Protein AF-A0A258CVT4-F1 (afdb_monomer_lite)

Secondary structure (DSSP, 8-state):
--TTS--------GGG-B-HHHHHHHHHHHHHTTS-SEEEESSSSSPPEEE-HHHHS-HHHHHHHHHHHHHHHHHHHB---HHHHHHHHHHHHHHHHHHHHHHHHHHSPTT-SS-EEEES--

Structure (mmCIF, N/CA/C/O backbone):
data_AF-A0A258CVT4-F1
#
_entry.id   AF-A0A258CVT4-F1
#
loop_
_atom_site.group_PDB
_atom_site.id
_atom_site.type_symbol
_atom_site.label_atom_id
_atom_site.label_alt_id
_atom_site.label_comp_id
_atom_site.label_asym_id
_atom_site.label_entity_id
_atom_site.label_seq_id
_atom_site.pdbx_PDB_ins_code
_atom_site.Cartn_x
_atom_site.Cartn_y
_atom_site.Cartn_z
_atom_site.occupancy
_atom_site.B_iso_or_equiv
_atom_site.auth_seq_id
_atom_site.auth_comp_id
_atom_site.auth_asym_id
_atom_site.auth_atom_id
_atom_site.pdbx_PDB_model_num
ATOM 1 N N . MET A 1 1 ? 49.702 -4.048 -24.404 1.00 47.38 1 MET A N 1
ATOM 2 C CA . MET A 1 1 ? 48.565 -4.860 -23.923 1.00 47.38 1 MET A CA 1
ATOM 3 C C . MET A 1 1 ? 48.034 -4.189 -22.671 1.00 47.38 1 MET A C 1
ATOM 5 O O . MET A 1 1 ? 48.757 -4.118 -21.688 1.00 47.38 1 MET A O 1
ATOM 9 N N . SER A 1 2 ? 46.867 -3.554 -22.782 1.00 57.25 2 SER A N 1
ATOM 10 C CA . SER A 1 2 ? 46.264 -2.721 -21.737 1.00 57.25 2 SER A CA 1
ATOM 11 C C . SER A 1 2 ? 45.301 -3.565 -20.906 1.00 57.25 2 SER A C 1
ATOM 13 O O . SER A 1 2 ? 44.533 -4.336 -21.466 1.00 57.25 2 SER A O 1
ATOM 15 N N . ILE A 1 3 ? 45.304 -3.376 -19.587 1.00 59.88 3 ILE A N 1
ATOM 16 C CA . ILE A 1 3 ? 44.446 -4.050 -18.588 1.00 59.88 3 ILE A CA 1
ATOM 17 C C . ILE A 1 3 ? 42.965 -3.591 -18.712 1.00 59.88 3 ILE A C 1
ATOM 19 O O . ILE A 1 3 ? 42.146 -3.817 -17.829 1.00 59.88 3 ILE A O 1
ATOM 23 N N . ALA A 1 4 ? 42.617 -2.898 -19.801 1.00 57.38 4 ALA A N 1
ATOM 24 C CA . ALA A 1 4 ? 41.278 -2.388 -20.081 1.00 57.38 4 ALA A CA 1
ATOM 25 C C . ALA A 1 4 ? 40.342 -3.443 -20.701 1.00 57.38 4 ALA A C 1
ATOM 27 O O . ALA A 1 4 ? 39.126 -3.262 -20.682 1.00 57.38 4 ALA A O 1
ATOM 28 N N . ASP A 1 5 ? 40.886 -4.555 -21.197 1.00 55.59 5 ASP A N 1
ATOM 29 C CA . ASP A 1 5 ? 40.107 -5.656 -21.756 1.00 55.59 5 ASP A CA 1
ATOM 30 C C . ASP A 1 5 ? 39.901 -6.736 -20.692 1.00 55.59 5 ASP A C 1
ATOM 32 O O . ASP A 1 5 ? 40.769 -7.577 -20.508 1.00 55.59 5 ASP A O 1
ATOM 36 N N . THR A 1 6 ? 38.778 -6.669 -19.966 1.00 52.16 6 THR A N 1
ATOM 37 C CA . THR A 1 6 ? 37.961 -7.807 -19.468 1.00 52.16 6 THR A CA 1
ATOM 38 C C . THR A 1 6 ? 37.028 -7.376 -18.327 1.00 52.16 6 THR A C 1
ATOM 40 O O . THR A 1 6 ? 36.871 -8.079 -17.331 1.00 52.16 6 THR A O 1
ATOM 43 N N . ALA A 1 7 ? 36.336 -6.242 -18.447 1.00 53.09 7 ALA A N 1
ATOM 44 C CA . ALA A 1 7 ? 34.994 -6.198 -17.875 1.00 53.09 7 ALA A CA 1
ATOM 45 C C . ALA A 1 7 ? 34.092 -6.833 -18.930 1.00 53.09 7 ALA A C 1
ATOM 47 O O . ALA A 1 7 ? 33.645 -6.175 -19.866 1.00 53.09 7 ALA A O 1
ATOM 48 N N . ASN A 1 8 ? 33.932 -8.150 -18.829 1.00 49.41 8 ASN A N 1
ATOM 49 C CA . ASN A 1 8 ? 32.959 -8.909 -19.593 1.00 49.41 8 ASN A CA 1
ATOM 50 C C . ASN A 1 8 ? 31.583 -8.317 -19.251 1.00 49.41 8 ASN A C 1
ATOM 52 O O . ASN A 1 8 ? 30.980 -8.668 -18.235 1.00 49.41 8 ASN A O 1
ATOM 56 N N . SER A 1 9 ? 31.153 -7.321 -20.028 1.00 57.09 9 SER A N 1
ATOM 57 C CA . SER A 1 9 ? 29.823 -6.734 -19.955 1.00 57.09 9 SER A CA 1
ATOM 58 C C . SER A 1 9 ? 28.870 -7.825 -20.401 1.00 57.09 9 SER A C 1
ATOM 60 O O . SER A 1 9 ? 28.528 -7.912 -21.575 1.00 57.09 9 SER A O 1
ATOM 62 N N . ALA A 1 10 ? 28.518 -8.717 -19.472 1.00 60.72 10 ALA A N 1
ATOM 63 C CA . ALA A 1 10 ? 27.448 -9.671 -19.669 1.00 60.72 10 ALA A CA 1
ATOM 64 C C . ALA A 1 10 ? 26.271 -8.874 -20.224 1.00 60.72 10 ALA A C 1
ATOM 66 O O . ALA A 1 10 ? 25.851 -7.896 -19.596 1.00 60.72 10 ALA A O 1
ATOM 67 N N . ASP A 1 11 ? 25.835 -9.248 -21.423 1.00 64.06 11 ASP A N 1
ATOM 68 C CA . ASP A 1 11 ? 24.803 -8.579 -22.202 1.00 64.06 11 ASP A CA 1
ATOM 69 C C . ASP A 1 11 ? 23.489 -8.673 -21.411 1.00 64.06 11 ASP A C 1
ATOM 71 O O . ASP A 1 11 ? 22.703 -9.614 -21.541 1.00 64.06 11 ASP A O 1
ATOM 75 N N . ARG A 1 12 ? 23.323 -7.786 -20.420 1.00 64.50 12 ARG A N 1
ATOM 76 C CA . ARG A 1 12 ? 22.180 -7.814 -19.513 1.00 64.50 12 ARG A CA 1
ATOM 77 C C . ARG A 1 12 ? 20.971 -7.479 -20.363 1.00 64.50 12 ARG A C 1
ATOM 79 O O . ARG A 1 12 ? 20.949 -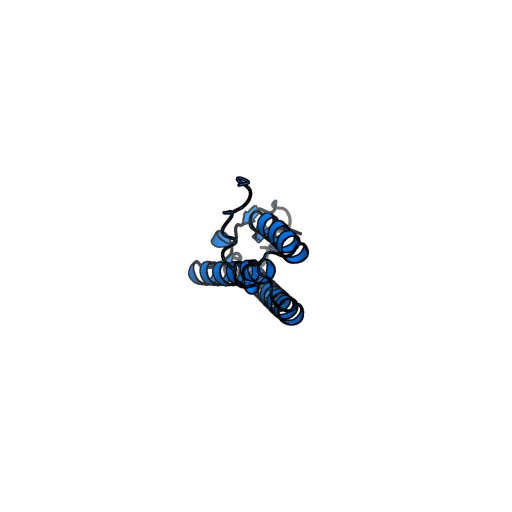6.416 -20.989 1.00 64.50 12 ARG A O 1
ATOM 86 N N . PRO A 1 13 ? 19.949 -8.343 -20.377 1.00 72.62 13 PRO A N 1
ATOM 87 C CA . PRO A 1 13 ? 18.818 -8.109 -21.243 1.00 72.62 13 PRO A CA 1
ATOM 88 C C . PRO A 1 13 ? 18.146 -6.800 -20.813 1.00 72.62 13 PRO A C 1
ATOM 90 O O . PRO A 1 13 ? 17.988 -6.525 -19.624 1.00 72.62 13 PRO A O 1
ATOM 93 N N . ALA A 1 14 ? 17.781 -5.962 -21.784 1.00 73.50 14 ALA A N 1
ATOM 94 C CA . ALA A 1 14 ? 17.427 -4.560 -21.546 1.00 73.50 14 ALA A CA 1
ATOM 95 C C . ALA A 1 14 ? 16.275 -4.338 -20.541 1.00 73.50 14 ALA A C 1
ATOM 97 O O . ALA A 1 14 ? 16.166 -3.252 -19.976 1.00 73.50 14 ALA A O 1
ATOM 98 N N . TRP A 1 15 ? 15.441 -5.354 -20.291 1.00 68.19 15 TRP A N 1
ATOM 99 C CA . TRP A 1 15 ? 14.350 -5.329 -19.309 1.00 68.19 15 TRP A CA 1
ATOM 100 C C . TRP A 1 15 ? 14.827 -5.390 -17.845 1.00 68.19 15 TRP A C 1
ATOM 102 O O . TRP A 1 15 ? 14.112 -4.939 -16.957 1.00 68.19 15 TRP A O 1
ATOM 112 N N . LEU A 1 16 ? 16.045 -5.886 -17.595 1.00 77.12 16 LEU A N 1
ATOM 113 C CA . LEU A 1 16 ? 16.711 -5.888 -16.283 1.00 77.12 16 LEU A CA 1
ATOM 114 C C . LEU A 1 16 ? 17.410 -4.554 -15.966 1.00 77.12 16 LEU A C 1
ATOM 116 O O . LEU A 1 16 ? 17.946 -4.379 -14.871 1.00 77.12 16 LEU A O 1
ATOM 120 N N . ALA A 1 17 ? 17.430 -3.611 -16.912 1.00 82.88 17 ALA A N 1
ATOM 121 C CA . ALA A 1 17 ? 17.969 -2.281 -16.673 1.00 82.88 17 ALA A CA 1
ATOM 122 C C . ALA A 1 17 ? 17.041 -1.466 -15.757 1.00 82.88 17 ALA A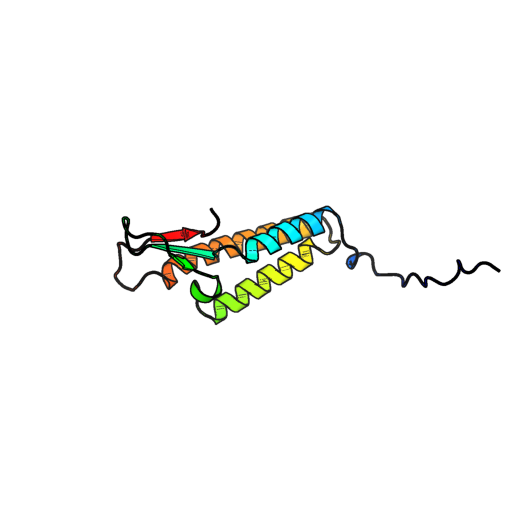 C 1
ATOM 124 O O . ALA A 1 17 ? 15.818 -1.565 -15.844 1.00 82.88 17 ALA A O 1
ATOM 125 N N . LEU A 1 18 ? 17.641 -0.620 -14.919 1.00 87.25 18 LEU A N 1
ATOM 126 C CA . LEU A 1 18 ? 16.936 0.332 -14.063 1.00 87.25 18 LEU A CA 1
ATOM 127 C C . LEU A 1 18 ? 16.850 1.688 -14.767 1.00 87.25 18 LEU A C 1
ATOM 129 O O . LEU A 1 18 ? 17.848 2.169 -15.309 1.00 87.25 18 LEU A O 1
ATOM 133 N N . ASP A 1 19 ? 15.685 2.328 -14.741 1.00 88.75 19 ASP A N 1
ATOM 134 C CA . ASP A 1 19 ? 15.519 3.704 -15.215 1.00 88.75 19 ASP A CA 1
ATOM 135 C C . ASP A 1 19 ? 15.315 4.693 -14.061 1.00 88.75 19 ASP A C 1
ATOM 137 O O . ASP A 1 19 ? 14.799 4.347 -13.001 1.00 88.75 19 ASP A O 1
ATOM 141 N N . LYS A 1 20 ? 15.731 5.951 -14.272 1.00 87.81 20 LYS A N 1
ATOM 142 C CA . LYS A 1 2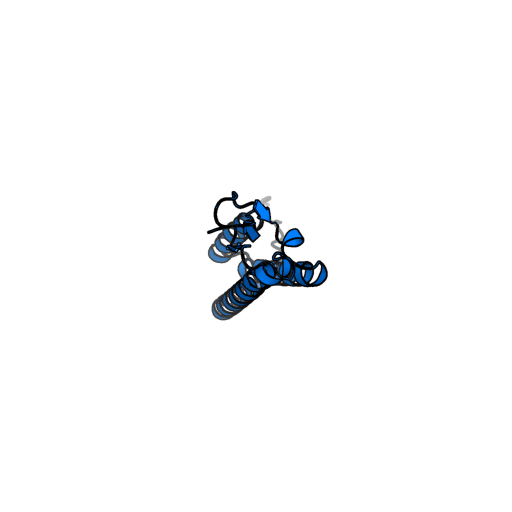0 ? 15.699 7.004 -13.239 1.00 87.81 20 LYS A CA 1
ATOM 143 C C . LYS A 1 20 ? 14.299 7.214 -12.654 1.00 87.81 20 LYS A C 1
ATOM 145 O O . LYS A 1 20 ? 14.171 7.422 -11.451 1.00 87.81 20 LYS A O 1
ATOM 150 N N . LEU A 1 21 ? 13.266 7.156 -13.498 1.00 88.88 21 LEU 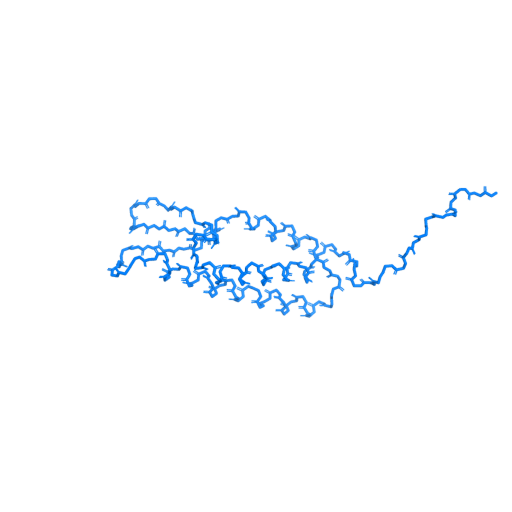A N 1
ATOM 151 C CA . LEU A 1 21 ? 11.876 7.320 -13.075 1.00 88.88 21 LEU A CA 1
ATOM 152 C C . LEU A 1 21 ? 11.424 6.132 -12.219 1.00 88.88 21 LEU A C 1
ATOM 154 O O . LEU A 1 21 ? 10.861 6.331 -11.148 1.00 88.88 21 LEU A O 1
ATOM 158 N N . GLY A 1 22 ? 11.711 4.909 -12.661 1.00 89.56 22 GLY A N 1
ATOM 159 C CA . GLY A 1 22 ? 11.415 3.684 -11.927 1.00 89.56 22 GLY A CA 1
ATOM 160 C C . GLY A 1 22 ? 12.075 3.635 -10.554 1.00 89.56 22 GLY A C 1
ATOM 161 O O . GLY A 1 22 ? 11.412 3.320 -9.571 1.00 89.56 22 GLY A O 1
ATOM 162 N N . VAL A 1 23 ? 13.349 4.027 -10.467 1.00 91.88 23 VAL A N 1
ATOM 163 C CA . VAL A 1 23 ? 14.074 4.131 -9.190 1.00 91.88 23 VAL A CA 1
ATOM 164 C C . VAL A 1 23 ? 13.433 5.173 -8.273 1.00 91.88 23 VAL A C 1
ATOM 166 O O . VAL A 1 23 ? 13.241 4.897 -7.094 1.00 91.88 23 VAL A O 1
ATOM 169 N N . LEU A 1 24 ? 13.058 6.346 -8.794 1.00 93.00 24 LEU A N 1
ATOM 170 C CA . LEU A 1 24 ? 12.379 7.372 -7.998 1.00 93.00 24 LEU A CA 1
ATOM 171 C C . LEU A 1 24 ? 11.044 6.862 -7.434 1.00 93.00 24 LEU A C 1
ATOM 173 O O . LEU A 1 24 ? 10.791 7.001 -6.240 1.00 93.00 24 LEU A O 1
ATOM 177 N N . ILE A 1 25 ? 10.213 6.239 -8.275 1.00 90.62 25 ILE A N 1
ATOM 178 C CA . ILE A 1 25 ? 8.925 5.665 -7.858 1.00 90.62 25 ILE A CA 1
ATOM 179 C C . ILE A 1 25 ? 9.143 4.570 -6.809 1.00 90.62 25 ILE A C 1
ATOM 181 O O . ILE A 1 25 ? 8.442 4.542 -5.800 1.00 90.62 25 ILE A O 1
ATOM 185 N N . ALA A 1 26 ? 10.135 3.703 -7.015 1.00 89.88 26 ALA A N 1
ATOM 186 C CA . ALA A 1 26 ? 10.498 2.653 -6.074 1.00 89.88 26 ALA A CA 1
ATOM 187 C C . ALA A 1 26 ? 10.930 3.230 -4.715 1.00 89.88 26 ALA A C 1
ATOM 189 O O . ALA A 1 26 ? 10.468 2.771 -3.679 1.00 89.88 26 ALA A O 1
ATOM 190 N N . LEU A 1 27 ? 11.748 4.283 -4.678 1.00 93.12 27 LEU A N 1
ATOM 191 C CA . LEU A 1 27 ? 12.137 4.913 -3.411 1.00 93.12 27 LEU A CA 1
ATOM 192 C C . LEU A 1 27 ? 10.936 5.514 -2.666 1.00 93.12 27 LEU A C 1
ATOM 194 O O . LEU A 1 27 ? 10.821 5.334 -1.455 1.00 93.12 27 LEU A O 1
ATOM 198 N N . ILE A 1 28 ? 10.016 6.170 -3.380 1.00 92.50 28 ILE A N 1
ATOM 199 C CA . I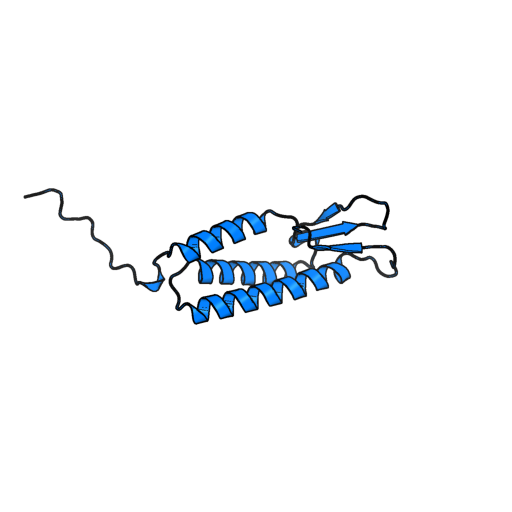LE A 1 28 ? 8.783 6.717 -2.789 1.00 92.50 28 ILE A CA 1
ATOM 200 C C . ILE A 1 28 ? 7.905 5.588 -2.236 1.00 92.50 28 ILE A C 1
ATOM 202 O O . ILE A 1 28 ? 7.432 5.671 -1.104 1.00 92.50 28 ILE A O 1
ATOM 206 N N . ALA A 1 29 ? 7.718 4.513 -3.003 1.00 90.88 29 ALA A N 1
ATOM 207 C CA . ALA A 1 29 ? 6.938 3.359 -2.570 1.00 90.88 29 ALA A CA 1
ATOM 208 C C . ALA A 1 29 ? 7.568 2.658 -1.353 1.00 90.88 29 ALA A C 1
ATOM 210 O O . ALA A 1 29 ? 6.851 2.260 -0.438 1.00 90.88 29 ALA A O 1
ATOM 211 N N . ALA A 1 30 ? 8.899 2.554 -1.306 1.00 91.56 30 ALA A N 1
ATOM 212 C CA . ALA A 1 30 ? 9.623 1.978 -0.175 1.00 91.56 30 ALA A CA 1
ATOM 213 C C . ALA A 1 30 ? 9.469 2.828 1.092 1.00 91.56 30 ALA A C 1
ATOM 215 O O . ALA A 1 30 ? 9.245 2.276 2.164 1.00 91.56 30 ALA A O 1
ATOM 216 N N . ALA A 1 31 ? 9.530 4.159 0.972 1.00 92.94 31 ALA A N 1
ATOM 217 C CA . ALA A 1 31 ? 9.239 5.054 2.089 1.00 92.94 31 ALA A CA 1
ATOM 218 C C . ALA A 1 31 ? 7.791 4.874 2.576 1.00 92.94 31 ALA A C 1
ATOM 220 O O . ALA A 1 31 ? 7.564 4.700 3.771 1.00 92.94 31 ALA A O 1
ATOM 221 N N . GLY A 1 32 ? 6.828 4.820 1.648 1.00 91.56 32 GLY A N 1
ATOM 222 C CA . GLY A 1 32 ? 5.414 4.568 1.937 1.00 91.56 32 GLY A CA 1
ATOM 223 C C . GLY A 1 32 ? 5.151 3.250 2.670 1.00 91.56 32 GLY A C 1
ATOM 224 O O . GLY A 1 32 ? 4.280 3.198 3.531 1.00 91.56 32 GLY A O 1
ATOM 225 N N . ALA A 1 33 ? 5.931 2.202 2.395 1.00 90.25 33 ALA A N 1
ATOM 226 C CA . ALA A 1 33 ? 5.779 0.892 3.033 1.00 90.25 33 ALA A CA 1
ATOM 227 C C . ALA A 1 33 ? 6.071 0.891 4.547 1.00 90.25 33 ALA A C 1
ATOM 229 O O . ALA A 1 33 ? 5.685 -0.051 5.236 1.00 90.25 33 ALA A O 1
ATOM 230 N N . VAL A 1 34 ? 6.745 1.925 5.064 1.00 91.44 34 VAL A N 1
ATOM 231 C CA . VAL A 1 34 ? 7.047 2.083 6.499 1.00 91.44 34 VAL A CA 1
ATOM 232 C C . VAL A 1 34 ? 5.989 2.937 7.212 1.00 91.44 34 VAL A C 1
ATOM 234 O O . VAL A 1 34 ? 5.939 2.967 8.441 1.00 91.44 34 VAL A O 1
ATOM 237 N N . LEU A 1 35 ? 5.126 3.633 6.466 1.00 93.94 35 LEU A N 1
ATOM 238 C CA . LEU A 1 35 ? 4.059 4.445 7.043 1.00 93.94 35 LEU A CA 1
ATOM 239 C C . LEU A 1 35 ? 2.895 3.564 7.535 1.00 93.94 35 LEU A C 1
ATOM 241 O O . LEU A 1 35 ? 2.684 2.458 7.028 1.00 93.94 35 LEU A O 1
ATOM 245 N N . PRO A 1 36 ? 2.111 4.041 8.521 1.00 95.94 36 PRO A N 1
ATOM 246 C CA . PRO A 1 36 ? 0.924 3.328 8.971 1.00 95.94 36 PRO A CA 1
ATOM 247 C C . PRO A 1 36 ? -0.074 3.165 7.822 1.00 95.94 36 PRO A C 1
ATOM 249 O O . PRO A 1 36 ? -0.370 4.113 7.093 1.00 95.94 36 PRO A O 1
ATOM 252 N N . PHE A 1 37 ? -0.623 1.959 7.690 1.00 95.81 37 PHE A N 1
ATOM 253 C CA . PHE A 1 37 ? -1.593 1.646 6.645 1.00 95.81 37 PHE A CA 1
ATOM 254 C C . PHE A 1 37 ? -2.944 2.302 6.944 1.00 95.81 37 PHE A C 1
ATOM 256 O O . PHE A 1 37 ? -3.536 2.956 6.085 1.00 95.81 37 PHE A O 1
ATOM 263 N N . ALA A 1 38 ? -3.391 2.188 8.195 1.00 96.81 38 ALA A N 1
ATOM 264 C CA . ALA A 1 38 ? -4.625 2.785 8.679 1.00 96.81 38 ALA A CA 1
ATOM 265 C C . ALA A 1 38 ? -4.414 3.441 10.048 1.00 96.81 38 ALA A C 1
ATOM 267 O O . ALA A 1 38 ? -3.539 3.046 10.820 1.00 96.81 38 ALA A O 1
ATOM 268 N N . LEU A 1 39 ? -5.240 4.434 10.357 1.00 96.19 39 LEU A N 1
ATOM 269 C CA . LEU A 1 39 ? -5.388 4.993 11.694 1.00 96.19 39 LEU A CA 1
ATOM 270 C C . LEU A 1 39 ? -6.749 4.585 12.236 1.00 96.19 39 LEU A C 1
ATOM 272 O O . LEU A 1 39 ? -7.779 4.907 11.643 1.00 96.19 39 LEU A O 1
ATOM 276 N N . PHE A 1 40 ? -6.746 3.886 13.366 1.00 95.88 40 PHE A N 1
ATOM 277 C CA . PHE A 1 40 ? -7.958 3.522 14.085 1.00 95.88 40 PHE A CA 1
ATOM 278 C C . PHE A 1 40 ? -8.218 4.527 15.200 1.00 95.88 40 PHE A C 1
ATOM 280 O O . PHE A 1 40 ? -7.312 4.900 15.938 1.00 95.88 40 PHE A O 1
ATOM 287 N N . ARG A 1 41 ? -9.463 4.960 15.359 1.00 94.94 41 ARG A N 1
ATOM 288 C CA . ARG A 1 41 ? -9.875 5.828 16.455 1.00 94.94 41 ARG A CA 1
ATOM 289 C C . ARG A 1 41 ? -11.177 5.305 17.043 1.00 94.94 41 ARG A C 1
ATOM 291 O O . ARG A 1 41 ? -12.181 5.252 16.339 1.00 94.94 41 ARG A O 1
ATOM 298 N N . ALA A 1 42 ? -11.181 4.974 18.333 1.00 92.38 42 ALA A N 1
ATOM 299 C CA . ALA A 1 42 ? -12.357 4.399 18.996 1.00 92.38 42 ALA A CA 1
ATOM 300 C C . ALA A 1 42 ? -13.584 5.333 18.975 1.00 92.38 42 ALA A C 1
ATOM 302 O O . ALA A 1 42 ? -14.724 4.891 18.935 1.00 92.38 42 ALA A O 1
ATOM 303 N N . ASN A 1 43 ? -13.368 6.648 18.999 1.00 91.25 43 ASN A N 1
ATOM 304 C CA . ASN A 1 43 ? -14.425 7.648 18.871 1.00 91.25 43 ASN A CA 1
ATOM 305 C C . ASN A 1 43 ? -13.830 8.981 18.385 1.00 91.25 43 ASN A C 1
ATOM 307 O O . ASN A 1 43 ? -12.675 9.048 17.984 1.00 91.25 43 ASN A O 1
ATOM 311 N N . ARG A 1 44 ? -14.588 10.082 18.415 1.00 88.81 44 ARG A N 1
ATOM 312 C CA . ARG A 1 44 ? -14.097 11.393 17.942 1.00 88.81 44 ARG A CA 1
ATOM 313 C C . ARG A 1 44 ? -13.118 12.105 18.889 1.00 88.81 44 ARG A C 1
ATOM 315 O O . ARG A 1 44 ? -12.576 13.132 18.494 1.00 88.81 44 ARG A O 1
ATOM 322 N N . ILE A 1 45 ? -12.892 11.583 20.092 1.00 91.38 45 ILE A N 1
ATOM 323 C CA . ILE A 1 45 ? -12.121 12.236 21.164 1.00 91.38 45 ILE A CA 1
ATOM 324 C C . ILE A 1 45 ? -10.775 11.537 21.373 1.00 91.38 45 ILE A C 1
ATOM 326 O O . ILE A 1 45 ? -9.759 12.194 21.580 1.00 91.38 45 ILE A O 1
ATOM 330 N N . VAL A 1 46 ? -10.773 10.205 21.304 1.00 93.00 46 VAL A N 1
ATOM 331 C CA . VAL A 1 46 ? -9.586 9.369 21.495 1.00 93.00 46 VAL A CA 1
ATOM 332 C C . VAL A 1 46 ? -8.564 9.661 20.394 1.00 93.00 46 VAL A C 1
ATOM 334 O O . VAL A 1 46 ? -8.923 9.997 19.266 1.00 93.00 46 VAL A O 1
ATOM 337 N N . LEU A 1 47 ? -7.275 9.578 20.722 1.00 92.50 47 LEU A N 1
ATOM 338 C CA . LEU A 1 47 ? -6.207 9.749 19.740 1.00 92.50 47 LEU A CA 1
ATOM 339 C C . LEU A 1 47 ? -6.234 8.595 18.722 1.00 92.50 47 LEU A C 1
ATOM 341 O O . LEU A 1 47 ? -6.651 7.488 19.039 1.00 92.50 47 LEU A O 1
ATOM 345 N N . GLY A 1 48 ? -5.822 8.860 17.481 1.00 92.50 48 GLY A N 1
ATOM 346 C CA . GLY A 1 48 ? -5.709 7.798 16.481 1.00 92.50 48 GLY A CA 1
ATOM 347 C C . GLY A 1 48 ? -4.532 6.872 16.791 1.00 92.50 48 GLY A C 1
ATOM 348 O O . GLY A 1 48 ? -3.425 7.352 17.027 1.00 92.50 48 GLY A O 1
ATOM 349 N N . GLU A 1 49 ? -4.766 5.567 16.753 1.00 95.19 49 GLU A N 1
ATOM 350 C CA . GLU A 1 49 ? -3.754 4.527 16.890 1.00 95.19 49 GLU A CA 1
ATOM 351 C C . GLU A 1 49 ? -3.281 4.066 15.503 1.00 95.19 49 GLU A C 1
ATOM 353 O O . GLU A 1 49 ? -4.108 3.649 14.680 1.00 95.19 49 GLU A O 1
ATOM 358 N N . PRO A 1 50 ? -1.971 4.132 15.206 1.00 96.00 50 PRO A N 1
ATOM 359 C CA . PRO A 1 50 ? -1.432 3.652 13.940 1.00 96.00 50 PRO A CA 1
ATOM 360 C C . PRO A 1 50 ? -1.522 2.128 13.866 1.00 96.00 50 PRO A C 1
ATOM 362 O O . PRO A 1 50 ? -1.102 1.420 14.780 1.00 96.00 50 PRO A O 1
ATOM 365 N N . ARG A 1 51 ? -2.049 1.619 12.752 1.00 96.56 51 ARG A N 1
ATOM 366 C CA . ARG A 1 51 ? -2.137 0.187 12.455 1.00 96.56 51 ARG A CA 1
ATOM 367 C C . ARG A 1 51 ? -1.291 -0.123 11.229 1.00 96.56 51 ARG A C 1
ATOM 369 O O . ARG A 1 51 ? -1.402 0.541 10.192 1.00 96.56 51 ARG A O 1
ATOM 376 N N . SER A 1 52 ? -0.432 -1.131 11.355 1.00 95.75 52 SER A N 1
ATOM 377 C CA . SER A 1 52 ? 0.311 -1.665 10.216 1.00 95.75 52 SER A CA 1
ATOM 378 C C . SER A 1 52 ? -0.640 -2.396 9.260 1.00 95.75 52 SER A C 1
ATOM 380 O O . SER A 1 52 ? -1.765 -2.731 9.629 1.00 95.75 52 SER A O 1
ATOM 382 N N . LEU A 1 53 ? -0.195 -2.676 8.032 1.00 95.44 53 LEU A N 1
ATOM 383 C CA . LEU A 1 53 ? -0.991 -3.435 7.058 1.00 95.44 53 LEU A CA 1
ATOM 384 C C . LEU A 1 53 ? -1.404 -4.808 7.611 1.00 95.44 53 LEU A C 1
ATOM 386 O O . LEU A 1 53 ? -2.544 -5.225 7.427 1.00 95.44 53 LEU A O 1
ATOM 390 N N . LEU A 1 54 ? -0.497 -5.478 8.328 1.00 95.56 54 LEU A N 1
ATOM 391 C CA . LEU A 1 54 ? -0.743 -6.797 8.913 1.00 95.56 54 LEU A CA 1
ATOM 392 C C . LEU A 1 54 ? -1.779 -6.753 10.045 1.00 95.56 54 LEU A C 1
ATOM 394 O O . LEU A 1 54 ? -2.513 -7.720 10.219 1.00 95.56 54 LEU A O 1
ATOM 398 N N . ASP A 1 55 ? -1.869 -5.635 10.769 1.00 95.81 55 ASP A N 1
ATOM 399 C CA . ASP A 1 55 ? -2.823 -5.448 11.872 1.00 95.81 55 ASP A CA 1
ATOM 400 C C . ASP A 1 55 ? -4.178 -4.894 11.415 1.00 95.81 55 ASP A C 1
ATOM 402 O O . ASP A 1 55 ? -5.139 -4.886 12.188 1.00 95.81 55 ASP A O 1
ATOM 406 N N . ALA A 1 56 ? -4.241 -4.366 10.191 1.00 96.19 56 ALA A N 1
ATOM 407 C CA . ALA A 1 56 ? -5.398 -3.672 9.634 1.00 96.19 56 ALA A CA 1
ATOM 408 C C . ALA A 1 56 ? -6.269 -4.553 8.729 1.00 96.19 56 ALA A C 1
ATOM 410 O O . ALA A 1 56 ? -7.339 -4.123 8.300 1.00 96.19 56 ALA A O 1
ATOM 411 N N . LEU A 1 57 ? -5.825 -5.772 8.428 1.00 96.75 57 LEU A N 1
ATOM 412 C CA . LEU A 1 57 ? -6.475 -6.690 7.500 1.00 96.75 57 LEU A CA 1
ATOM 413 C C . LEU A 1 57 ? -6.346 -8.140 7.999 1.00 96.75 57 LEU A C 1
ATOM 415 O O . LEU A 1 57 ? -5.404 -8.459 8.731 1.00 96.75 57 LEU A O 1
ATOM 419 N N . PRO A 1 58 ? -7.239 -9.054 7.574 1.00 95.94 58 PRO A N 1
ATOM 420 C CA . PRO A 1 58 ? -7.066 -10.475 7.850 1.00 95.94 58 PRO A CA 1
ATOM 421 C C . PRO A 1 58 ? -5.783 -11.010 7.191 1.00 95.94 58 PRO A C 1
ATOM 423 O O . PRO A 1 58 ? -5.396 -10.566 6.110 1.00 95.94 58 PRO A O 1
ATOM 426 N N . GLY A 1 59 ? -5.147 -12.017 7.799 1.00 95.44 59 GLY A N 1
ATOM 427 C CA . GLY A 1 59 ? -3.801 -12.460 7.405 1.00 95.44 59 GLY A CA 1
ATOM 428 C C . GLY A 1 59 ? -3.639 -12.860 5.930 1.00 95.44 59 GLY A C 1
ATOM 429 O O . GLY A 1 59 ? -2.655 -12.480 5.295 1.00 95.44 59 GLY A O 1
ATOM 430 N N . PHE A 1 60 ? -4.607 -13.583 5.353 1.00 95.38 60 PHE A N 1
ATOM 431 C CA . PHE A 1 60 ? -4.549 -13.977 3.939 1.00 95.38 60 PHE A CA 1
ATOM 432 C C . PHE A 1 60 ? -4.661 -12.768 2.980 1.00 95.38 60 PHE A C 1
ATOM 434 O O . PHE A 1 60 ? -3.749 -12.578 2.172 1.00 95.38 60 PHE A O 1
ATOM 441 N N . PRO A 1 61 ? -5.693 -11.903 3.086 1.00 96.38 61 PRO A N 1
ATOM 442 C CA . PRO A 1 61 ? -5.760 -10.631 2.361 1.00 96.38 61 PRO A CA 1
ATOM 443 C C . PRO A 1 61 ? -4.505 -9.764 2.478 1.00 96.38 61 PRO A C 1
ATOM 445 O O . PRO A 1 61 ? -4.034 -9.240 1.469 1.00 96.38 61 PRO A O 1
ATOM 448 N N . SER A 1 62 ? -3.936 -9.645 3.679 1.00 96.06 62 SER A N 1
ATOM 449 C CA . SER A 1 62 ? -2.698 -8.897 3.912 1.00 96.06 62 SER A CA 1
ATOM 450 C C . SER A 1 62 ? -1.549 -9.425 3.054 1.00 96.06 62 SER A C 1
ATOM 452 O O . SER A 1 62 ? -0.880 -8.653 2.367 1.00 96.06 62 SER A O 1
ATOM 454 N N . GLY A 1 63 ? -1.350 -10.747 3.032 1.00 96.50 63 GLY A N 1
ATOM 455 C CA . GLY A 1 63 ? -0.325 -11.388 2.206 1.00 96.50 63 GLY A CA 1
ATOM 456 C C . GLY A 1 63 ? -0.537 -11.161 0.707 1.00 96.50 63 GLY A C 1
ATOM 457 O O . GLY A 1 63 ? 0.416 -10.860 -0.014 1.00 96.50 63 GLY A O 1
ATOM 458 N N . VAL A 1 64 ? -1.789 -11.235 0.241 1.00 97.25 64 VAL A N 1
ATOM 459 C CA . VAL A 1 64 ? -2.146 -10.956 -1.161 1.00 97.25 64 VAL A CA 1
ATOM 460 C C . VAL A 1 64 ? -1.810 -9.512 -1.536 1.00 97.25 64 VAL A C 1
ATOM 462 O O . VAL A 1 64 ? -1.172 -9.281 -2.564 1.00 97.25 64 VAL A O 1
ATOM 465 N N . LEU A 1 65 ? -2.183 -8.541 -0.697 1.00 96.75 65 LEU A N 1
ATOM 466 C CA . LEU A 1 65 ? -1.901 -7.128 -0.946 1.00 96.75 65 LEU A CA 1
ATOM 467 C C . LEU A 1 65 ? -0.395 -6.850 -0.995 1.00 96.75 65 LEU A C 1
ATOM 469 O O . LEU A 1 65 ? 0.068 -6.169 -1.909 1.00 96.75 65 LEU A O 1
ATOM 473 N N . ILE A 1 66 ? 0.375 -7.417 -0.061 1.00 96.56 66 ILE A N 1
ATOM 474 C CA . ILE A 1 66 ? 1.840 -7.311 -0.061 1.00 96.56 66 ILE A CA 1
ATOM 475 C C . ILE A 1 66 ? 2.411 -7.857 -1.373 1.00 96.56 66 ILE A C 1
ATOM 477 O O . ILE A 1 66 ? 3.221 -7.186 -2.012 1.00 96.56 66 ILE A O 1
ATOM 481 N N . GLY A 1 67 ? 1.959 -9.033 -1.818 1.00 97.00 67 GLY A N 1
ATOM 482 C CA . GLY A 1 67 ? 2.386 -9.618 -3.089 1.00 97.00 67 GLY A CA 1
ATOM 483 C C . GLY A 1 67 ? 2.112 -8.700 -4.284 1.00 97.00 67 GLY A C 1
ATOM 484 O O . GLY A 1 67 ? 2.996 -8.482 -5.111 1.00 97.00 67 GLY A O 1
ATOM 485 N N . ILE A 1 68 ? 0.922 -8.099 -4.348 1.00 96.56 68 ILE A N 1
ATOM 486 C CA . ILE A 1 68 ? 0.537 -7.164 -5.416 1.00 96.56 68 ILE A CA 1
ATOM 487 C C . ILE A 1 68 ? 1.417 -5.909 -5.402 1.00 96.56 68 ILE A C 1
ATOM 489 O O . ILE A 1 68 ? 1.915 -5.499 -6.452 1.00 96.56 68 ILE A O 1
ATOM 493 N N . VAL A 1 69 ? 1.648 -5.315 -4.228 1.00 95.06 69 VAL A N 1
ATOM 494 C CA . VAL A 1 69 ? 2.506 -4.128 -4.086 1.00 95.06 69 VAL A CA 1
ATOM 495 C C . VAL A 1 69 ? 3.946 -4.451 -4.482 1.00 95.06 69 VAL A C 1
ATOM 497 O O . VAL A 1 69 ? 4.557 -3.667 -5.205 1.00 95.06 69 VAL A O 1
ATOM 500 N N . LEU A 1 70 ? 4.475 -5.616 -4.095 1.00 95.56 70 LEU A N 1
ATOM 501 C CA . LEU A 1 70 ? 5.813 -6.065 -4.494 1.00 95.56 70 LEU A CA 1
ATOM 502 C C . LEU A 1 70 ? 5.930 -6.250 -6.012 1.00 95.56 70 LEU A C 1
ATOM 504 O O . LEU A 1 70 ? 6.900 -5.789 -6.612 1.00 95.56 70 LEU A O 1
ATOM 508 N N . VAL A 1 71 ? 4.938 -6.865 -6.660 1.00 94.94 71 VAL A N 1
ATOM 509 C CA . VAL A 1 71 ? 4.914 -6.993 -8.127 1.00 94.94 71 VAL A CA 1
ATOM 510 C C . VAL A 1 71 ? 4.855 -5.616 -8.792 1.00 94.94 71 VAL A C 1
ATOM 512 O O . VAL A 1 71 ? 5.600 -5.360 -9.739 1.00 94.94 71 VAL A O 1
ATOM 515 N N . GLY A 1 72 ? 4.029 -4.704 -8.274 1.00 93.38 72 GLY A N 1
ATOM 516 C CA . GLY A 1 72 ? 3.960 -3.315 -8.730 1.00 93.38 72 GLY A CA 1
ATOM 517 C C . GLY A 1 72 ? 5.292 -2.577 -8.594 1.00 93.38 72 GLY A C 1
ATOM 518 O O . GLY A 1 72 ? 5.716 -1.881 -9.515 1.00 93.38 72 GLY A O 1
ATOM 519 N N . PHE A 1 73 ? 5.986 -2.783 -7.477 1.00 92.69 73 PHE A N 1
ATOM 520 C CA . PHE A 1 73 ? 7.304 -2.220 -7.205 1.00 92.69 73 PHE A CA 1
ATOM 521 C C . PHE A 1 73 ? 8.345 -2.697 -8.220 1.00 92.69 73 PHE A C 1
ATOM 523 O O . PHE A 1 73 ? 9.068 -1.888 -8.801 1.00 92.69 73 PHE A O 1
ATOM 530 N N . LEU A 1 74 ? 8.385 -4.004 -8.490 1.00 92.88 74 LEU A N 1
ATOM 531 C CA . LEU A 1 74 ? 9.270 -4.583 -9.501 1.00 92.88 74 LEU A CA 1
ATOM 532 C C . LEU A 1 74 ? 8.938 -4.058 -10.904 1.00 92.88 74 LEU A C 1
ATOM 534 O O . LEU A 1 74 ? 9.843 -3.696 -11.654 1.00 92.88 74 LEU A O 1
ATOM 538 N N . ALA A 1 75 ? 7.653 -3.948 -11.247 1.00 91.19 75 ALA A N 1
ATOM 539 C CA . ALA A 1 75 ? 7.211 -3.388 -12.523 1.00 91.19 75 ALA A CA 1
ATOM 540 C C . ALA A 1 75 ? 7.573 -1.899 -12.679 1.00 91.19 75 ALA A C 1
ATOM 542 O O . ALA A 1 75 ? 7.880 -1.446 -13.784 1.00 91.19 75 ALA A O 1
ATOM 543 N N . ALA A 1 76 ? 7.566 -1.131 -11.588 1.00 89.12 76 ALA A N 1
ATOM 544 C CA . ALA A 1 76 ? 8.016 0.255 -11.593 1.00 89.12 76 ALA A CA 1
ATOM 545 C C . ALA A 1 76 ? 9.537 0.352 -11.781 1.00 89.12 76 ALA A C 1
ATOM 547 O O . ALA A 1 76 ? 9.993 1.164 -12.588 1.00 89.12 76 ALA A O 1
ATOM 548 N N . LEU A 1 77 ? 10.301 -0.485 -11.074 1.00 90.62 77 LEU A N 1
ATOM 549 C CA . LEU A 1 77 ? 11.763 -0.448 -11.017 1.00 90.62 77 LEU A CA 1
ATOM 550 C C . LEU A 1 77 ? 12.434 -0.917 -12.321 1.00 90.62 77 LEU A C 1
ATOM 552 O O . LEU A 1 77 ? 13.433 -0.334 -12.745 1.00 90.62 77 LEU A O 1
ATOM 556 N N . LEU A 1 78 ? 11.882 -1.952 -12.955 1.00 90.50 78 LEU A N 1
ATOM 557 C CA . LEU A 1 78 ? 12.401 -2.536 -14.192 1.00 90.50 78 LEU A CA 1
ATOM 558 C C . LEU A 1 78 ? 11.998 -1.727 -15.434 1.00 90.50 78 LEU A C 1
ATOM 560 O O . LEU A 1 78 ? 10.977 -1.029 -15.467 1.00 90.50 78 LEU A O 1
ATOM 564 N N . ARG A 1 79 ? 12.786 -1.847 -16.505 1.00 87.62 79 ARG A N 1
ATOM 565 C CA . ARG A 1 79 ? 12.578 -1.107 -17.757 1.00 87.62 79 ARG A CA 1
ATOM 566 C C . ARG A 1 79 ? 11.462 -1.724 -18.610 1.00 87.62 79 ARG A C 1
ATOM 568 O O . ARG A 1 79 ? 11.713 -2.449 -19.569 1.00 87.62 79 ARG A O 1
ATOM 575 N N . PHE A 1 80 ? 10.220 -1.379 -18.279 1.00 86.31 80 PHE A N 1
ATOM 576 C CA . PHE A 1 80 ? 9.012 -1.694 -19.054 1.00 86.31 80 PHE A CA 1
ATOM 577 C C . PHE A 1 80 ? 8.525 -0.512 -19.913 1.00 86.31 80 PHE A C 1
ATOM 579 O O . PHE A 1 80 ? 8.846 0.643 -19.611 1.00 86.31 80 PHE A O 1
ATOM 586 N N . PRO A 1 81 ? 7.720 -0.756 -20.970 1.00 88.56 81 PRO A N 1
ATOM 587 C CA . PRO A 1 81 ? 7.087 0.318 -21.731 1.00 88.56 81 PRO A CA 1
ATOM 588 C C . PRO A 1 81 ? 6.189 1.179 -20.832 1.00 88.56 81 PRO A C 1
ATOM 590 O O . PRO A 1 81 ? 5.464 0.667 -19.979 1.00 88.56 81 PRO A O 1
ATOM 593 N N . ILE A 1 82 ? 6.191 2.495 -21.065 1.00 89.00 82 ILE A N 1
ATOM 594 C CA . ILE A 1 82 ? 5.528 3.480 -20.191 1.00 89.00 82 ILE A CA 1
ATOM 595 C C . ILE A 1 82 ? 4.040 3.188 -19.956 1.00 89.00 82 ILE A C 1
ATOM 597 O O . ILE A 1 82 ? 3.544 3.351 -18.845 1.00 89.00 82 ILE A O 1
ATOM 601 N N . ARG A 1 83 ? 3.334 2.687 -20.978 1.00 93.12 83 ARG A N 1
ATOM 602 C CA . ARG A 1 83 ? 1.916 2.315 -20.874 1.00 93.12 83 ARG A CA 1
ATOM 603 C C . ARG A 1 83 ? 1.697 1.169 -19.886 1.00 93.12 83 ARG A C 1
ATOM 605 O O . ARG A 1 83 ? 0.758 1.228 -19.104 1.00 93.12 83 ARG A O 1
ATOM 612 N N . ALA A 1 84 ? 2.576 0.165 -19.888 1.00 91.38 84 ALA A N 1
ATOM 613 C CA . ALA A 1 84 ? 2.492 -0.949 -18.949 1.00 91.38 84 ALA A CA 1
ATOM 614 C C . ALA A 1 84 ? 2.743 -0.479 -17.511 1.00 91.38 84 ALA A C 1
ATOM 616 O O . ALA A 1 84 ? 1.992 -0.855 -16.617 1.00 91.38 84 ALA A O 1
ATOM 617 N N . LYS A 1 85 ? 3.729 0.406 -17.300 1.00 90.81 85 LYS A N 1
ATOM 618 C CA . LYS A 1 85 ? 3.983 1.010 -15.981 1.00 90.81 85 LYS A CA 1
ATOM 619 C C . LYS A 1 85 ? 2.784 1.809 -15.475 1.00 90.81 85 LYS A C 1
ATOM 621 O O . LYS A 1 85 ? 2.420 1.686 -14.311 1.00 90.81 85 LYS A O 1
ATOM 626 N N . LEU A 1 86 ? 2.154 2.592 -16.351 1.00 92.69 86 LEU A N 1
ATOM 627 C CA . LEU A 1 86 ? 0.979 3.388 -16.003 1.00 92.69 86 LEU A CA 1
ATOM 628 C C . LEU A 1 86 ? -0.211 2.504 -15.619 1.00 92.69 86 LEU A C 1
ATOM 630 O O . LEU A 1 86 ? -0.832 2.742 -14.589 1.00 92.69 86 LEU A O 1
ATOM 634 N N . VAL A 1 87 ? -0.497 1.462 -16.406 1.00 96.00 87 VAL A N 1
ATOM 635 C CA . VAL A 1 87 ? -1.573 0.507 -16.098 1.00 96.00 87 VAL A CA 1
ATOM 636 C C . VAL A 1 87 ? -1.285 -0.235 -14.793 1.00 96.00 87 VAL A C 1
ATOM 638 O O . VAL A 1 87 ? -2.162 -0.311 -13.940 1.00 96.00 87 VAL A O 1
ATOM 641 N N . ALA A 1 88 ? -0.061 -0.730 -14.600 1.00 94.56 88 ALA A N 1
ATOM 642 C CA . ALA A 1 88 ? 0.329 -1.414 -13.370 1.00 94.56 88 ALA A CA 1
ATOM 643 C C . ALA A 1 88 ? 0.191 -0.499 -12.144 1.00 94.56 88 ALA A C 1
ATOM 645 O O . ALA A 1 88 ? -0.417 -0.892 -11.153 1.00 94.56 88 ALA A O 1
ATOM 646 N N . GLY A 1 89 ? 0.690 0.738 -12.230 1.00 94.00 89 GLY A N 1
ATOM 647 C CA . GLY A 1 89 ? 0.566 1.726 -11.160 1.00 94.00 89 GLY A CA 1
ATOM 648 C C . GLY A 1 89 ? -0.890 2.057 -10.840 1.00 94.00 89 GLY A C 1
ATOM 649 O O . GLY A 1 89 ? -1.272 2.057 -9.673 1.00 94.00 89 GLY A O 1
ATOM 650 N N . PHE A 1 90 ? -1.722 2.265 -11.864 1.00 96.62 90 PHE A N 1
ATOM 651 C CA . PHE A 1 90 ? -3.151 2.510 -1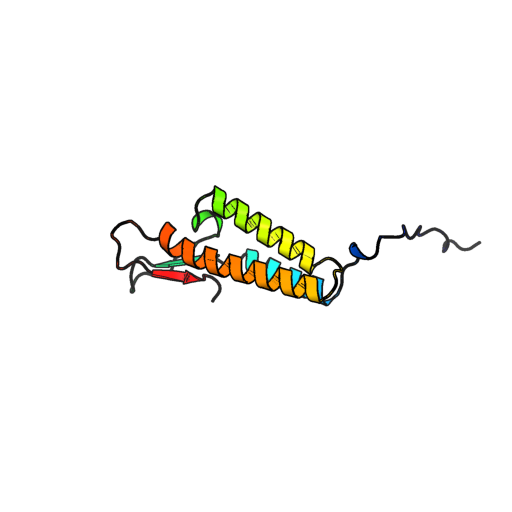1.683 1.00 96.62 90 PHE A CA 1
ATOM 652 C C . PHE A 1 90 ? -3.842 1.341 -10.974 1.00 96.62 90 PHE A C 1
ATOM 654 O O . PHE A 1 90 ? -4.534 1.555 -9.984 1.00 96.62 90 PHE A O 1
ATOM 661 N N . LEU A 1 91 ? -3.601 0.104 -11.421 1.00 97.69 91 LEU A N 1
ATOM 662 C CA . LEU A 1 91 ? -4.182 -1.091 -10.807 1.00 97.69 91 LEU A CA 1
ATOM 663 C C . LEU A 1 91 ? -3.752 -1.254 -9.345 1.00 97.69 91 LEU A C 1
ATOM 665 O O . LEU A 1 91 ? -4.599 -1.495 -8.489 1.00 97.69 91 LEU A O 1
ATOM 669 N N . VAL A 1 92 ? -2.462 -1.083 -9.044 1.00 96.19 92 VAL A N 1
ATOM 670 C CA . VAL A 1 92 ? -1.943 -1.167 -7.669 1.00 96.19 92 VAL A CA 1
ATOM 671 C C . VAL A 1 92 ? -2.591 -0.107 -6.779 1.00 96.19 92 VAL A C 1
ATOM 673 O O . VAL A 1 92 ? -3.018 -0.429 -5.673 1.00 96.19 92 VAL A O 1
ATOM 676 N N . LEU A 1 93 ? -2.733 1.130 -7.263 1.00 95.00 93 LEU A N 1
ATOM 677 C CA . LEU A 1 93 ? -3.408 2.198 -6.523 1.00 95.00 93 LEU A CA 1
ATOM 678 C C . LEU A 1 93 ? -4.892 1.895 -6.292 1.00 95.00 93 LEU A C 1
ATOM 680 O O . LEU A 1 93 ? -5.378 2.060 -5.177 1.00 95.00 93 LEU A O 1
ATOM 684 N N . THR A 1 94 ? -5.615 1.415 -7.308 1.00 97.81 94 THR A N 1
ATOM 685 C CA . THR A 1 94 ? -7.019 1.001 -7.156 1.00 97.81 94 THR A CA 1
ATOM 686 C C . THR A 1 94 ? -7.161 -0.087 -6.096 1.00 97.81 94 THR A C 1
ATOM 688 O O . THR A 1 94 ? -8.024 0.008 -5.227 1.00 97.81 94 THR A O 1
ATOM 691 N N . ILE A 1 95 ? -6.293 -1.098 -6.133 1.00 97.56 95 ILE A N 1
ATOM 692 C CA . ILE A 1 95 ? -6.301 -2.196 -5.163 1.00 97.56 95 ILE A CA 1
ATOM 693 C C . ILE A 1 95 ? -5.997 -1.671 -3.756 1.00 97.56 95 ILE A C 1
ATOM 695 O O . ILE A 1 95 ? -6.707 -2.021 -2.816 1.00 97.56 95 ILE A O 1
ATOM 699 N N . LEU A 1 96 ? -5.011 -0.782 -3.603 1.00 95.44 96 LEU A N 1
ATOM 700 C CA . LEU A 1 96 ? -4.720 -0.139 -2.320 1.00 95.44 96 LEU A CA 1
ATOM 701 C C . LEU A 1 96 ? -5.941 0.607 -1.771 1.00 95.44 96 LEU A C 1
ATOM 703 O O . LEU A 1 96 ? -6.281 0.411 -0.608 1.00 95.44 96 LEU A O 1
ATOM 707 N N . PHE A 1 97 ? -6.654 1.384 -2.592 1.00 95.44 97 PHE A N 1
ATOM 708 C CA . PHE A 1 97 ? -7.873 2.072 -2.149 1.00 95.44 97 PHE A CA 1
ATOM 709 C C . PHE A 1 97 ? -8.963 1.106 -1.676 1.00 95.44 97 PHE A C 1
ATOM 711 O O . PHE A 1 97 ? -9.580 1.342 -0.636 1.00 95.44 97 PHE A O 1
ATOM 718 N N . VAL A 1 98 ? -9.175 0.001 -2.396 1.00 96.88 98 VAL A N 1
ATOM 719 C CA . VAL A 1 98 ? -10.147 -1.031 -2.003 1.00 96.88 98 VAL A CA 1
ATOM 720 C C . VAL A 1 98 ? -9.778 -1.637 -0.648 1.00 96.88 98 VAL A C 1
ATOM 722 O O . VAL A 1 98 ? -10.631 -1.745 0.231 1.00 96.88 98 VAL A O 1
ATOM 725 N N . PHE A 1 99 ? -8.511 -1.993 -0.444 1.00 97.06 99 PHE A N 1
ATOM 726 C CA . PHE A 1 99 ? -8.060 -2.622 0.799 1.00 97.06 99 PHE A CA 1
ATOM 727 C C . PHE A 1 99 ? -8.009 -1.652 1.982 1.00 97.06 99 PHE A C 1
ATOM 729 O O . PHE A 1 99 ? -8.317 -2.048 3.105 1.00 97.06 99 PHE A O 1
ATOM 736 N N . VAL A 1 100 ? -7.685 -0.378 1.752 1.00 95.31 100 VAL A N 1
ATOM 737 C CA . VAL A 1 100 ? -7.787 0.660 2.787 1.00 95.31 100 VAL A CA 1
ATOM 738 C C . VAL A 1 100 ? -9.245 0.819 3.223 1.00 95.31 100 VAL A C 1
ATOM 740 O O . VAL A 1 100 ? -9.518 0.833 4.420 1.00 95.31 100 VAL A O 1
ATOM 743 N N . GLY A 1 101 ? -10.200 0.833 2.287 1.00 94.50 101 GLY A N 1
ATOM 744 C CA . GLY A 1 101 ? -11.629 0.824 2.619 1.00 94.50 101 GLY A CA 1
ATOM 745 C C . GLY A 1 101 ? -12.050 -0.428 3.397 1.00 94.50 101 GLY A C 1
ATOM 746 O O . GLY A 1 101 ? -12.752 -0.333 4.404 1.00 94.50 101 GLY A O 1
ATOM 747 N N . TRP A 1 102 ? -11.562 -1.599 2.984 1.00 96.12 102 TRP A N 1
ATOM 748 C CA . TRP A 1 102 ? -11.849 -2.862 3.662 1.00 96.12 102 TRP A CA 1
ATOM 749 C C . TRP A 1 102 ? -11.303 -2.906 5.095 1.00 96.12 102 TRP A C 1
ATOM 751 O O . TRP A 1 102 ? -11.980 -3.421 5.987 1.00 96.12 102 TRP A O 1
ATOM 761 N N . SER A 1 103 ? -10.142 -2.297 5.358 1.00 96.00 103 SER A N 1
ATOM 762 C CA . SER A 1 103 ? -9.590 -2.225 6.717 1.00 96.00 103 SER A CA 1
ATOM 763 C C . SER A 1 103 ? -10.547 -1.569 7.713 1.00 96.00 103 SER A C 1
ATOM 765 O O . SER A 1 103 ? -10.612 -1.988 8.865 1.00 96.00 103 SER A O 1
ATOM 767 N N . GLY A 1 104 ? -11.374 -0.620 7.259 1.00 94.31 104 GLY A N 1
ATOM 768 C CA . GLY A 1 104 ? -12.430 -0.026 8.075 1.00 94.31 104 GLY A CA 1
ATOM 769 C C . GLY A 1 104 ? -13.455 -1.045 8.574 1.00 94.31 104 GLY A C 1
ATOM 770 O O . GLY A 1 104 ? -13.890 -0.956 9.717 1.00 94.31 104 GLY A O 1
ATOM 771 N N . SER A 1 105 ? -13.800 -2.044 7.758 1.00 93.62 105 SER A N 1
ATOM 772 C CA . SER A 1 105 ? -14.730 -3.112 8.159 1.00 93.62 105 SER A CA 1
ATOM 773 C C . SER A 1 105 ? -14.077 -4.149 9.072 1.00 93.62 105 SER A C 1
ATOM 775 O O . SER A 1 105 ? -14.761 -4.749 9.887 1.00 93.62 105 SER A O 1
ATOM 777 N N . TYR A 1 106 ? -12.768 -4.371 8.938 1.00 95.31 106 TYR A N 1
ATOM 778 C CA . TYR A 1 106 ? -12.036 -5.338 9.761 1.00 95.31 106 TYR A CA 1
ATOM 779 C C . TYR A 1 106 ? -11.669 -4.786 11.145 1.00 95.31 106 TYR A C 1
ATOM 781 O O . TYR A 1 106 ? -11.718 -5.505 12.137 1.00 95.31 106 TYR A O 1
ATOM 789 N N . LEU A 1 107 ? -11.298 -3.507 11.213 1.00 94.81 107 LEU A N 1
ATOM 790 C CA . LEU A 1 107 ? -10.878 -2.851 12.451 1.00 94.81 107 LEU A CA 1
ATOM 791 C C . LEU A 1 107 ? -12.052 -2.384 13.319 1.00 94.81 107 LEU A C 1
ATOM 793 O O . LEU A 1 107 ? -11.857 -2.149 14.508 1.00 94.81 107 LEU A O 1
ATOM 797 N N . THR A 1 108 ? -13.245 -2.211 12.744 1.00 94.44 108 THR A N 1
ATOM 798 C CA . THR A 1 108 ? -14.426 -1.763 13.493 1.00 94.44 108 THR A CA 1
ATOM 799 C C . THR A 1 108 ? -15.110 -2.960 14.157 1.00 94.44 108 THR A C 1
ATOM 801 O O . THR A 1 108 ? -15.546 -3.862 13.440 1.00 94.44 108 THR A O 1
ATOM 804 N N . PRO A 1 109 ? -15.240 -2.988 15.498 1.00 89.62 109 PRO A N 1
ATOM 805 C CA . PRO A 1 109 ? -15.977 -4.043 16.186 1.00 89.62 109 PRO A CA 1
ATOM 806 C C . PRO A 1 109 ? -17.446 -4.106 15.751 1.00 89.62 109 PRO A C 1
ATOM 808 O O . PRO A 1 109 ? -18.062 -3.084 15.437 1.00 89.62 109 PRO A O 1
ATOM 811 N N . GLU A 1 110 ? -18.034 -5.304 15.773 1.00 91.00 110 GLU A N 1
ATOM 812 C CA . GLU A 1 110 ? -19.450 -5.481 15.441 1.00 91.00 110 GLU A CA 1
ATOM 813 C C . GLU A 1 110 ? -20.347 -4.644 16.368 1.00 91.00 110 GLU A C 1
ATOM 815 O O . GLU A 1 110 ? -20.222 -4.682 17.591 1.00 91.00 110 GLU A O 1
ATOM 820 N N . GLY A 1 111 ? -21.257 -3.870 15.772 1.00 89.31 111 GLY A N 1
ATOM 821 C CA . GLY A 1 111 ? -22.170 -2.985 16.501 1.00 89.31 111 GLY A CA 1
ATOM 822 C C . GLY A 1 111 ? -21.586 -1.625 16.910 1.00 89.31 111 GLY A C 1
ATOM 823 O O . GLY A 1 111 ? -22.332 -0.796 17.432 1.00 89.31 111 GLY A O 1
ATOM 824 N N . ASP A 1 112 ? -20.304 -1.344 16.648 1.00 89.88 112 ASP A N 1
ATOM 825 C CA . ASP A 1 112 ? -19.694 -0.048 16.963 1.00 89.88 112 ASP A CA 1
ATOM 826 C C . ASP A 1 112 ? -19.949 0.995 15.858 1.00 89.88 112 ASP A C 1
ATOM 828 O O . ASP A 1 112 ? -19.399 0.939 14.758 1.00 89.88 112 ASP A O 1
ATOM 832 N N . THR A 1 113 ? -20.780 1.997 16.163 1.00 89.31 113 THR A N 1
ATOM 833 C CA . THR A 1 113 ? -21.068 3.126 15.257 1.00 89.31 113 THR A CA 1
ATOM 834 C C . THR A 1 113 ? -20.163 4.348 15.471 1.00 89.31 113 THR A C 1
ATOM 836 O O . THR A 1 113 ? -20.236 5.330 14.716 1.00 89.31 113 THR A O 1
ATOM 839 N N . PHE A 1 114 ? -19.335 4.341 16.517 1.00 91.25 114 PHE A N 1
ATOM 840 C CA . PHE A 1 114 ? -18.490 5.462 16.930 1.00 91.25 114 PHE A CA 1
ATOM 841 C C . PHE A 1 114 ? -17.064 5.362 16.406 1.00 91.25 114 PHE A C 1
ATOM 843 O O . PHE A 1 114 ? -16.482 6.415 16.117 1.00 91.25 114 PHE A O 1
ATOM 850 N N . ALA A 1 115 ? -16.543 4.146 16.229 1.00 92.88 115 ALA A N 1
ATOM 851 C CA . ALA A 1 115 ? -15.221 3.917 15.668 1.00 92.88 115 ALA A CA 1
ATOM 852 C C . ALA A 1 115 ? -15.048 4.612 14.310 1.00 92.88 115 ALA A C 1
ATOM 854 O O . ALA A 1 115 ? -15.967 4.723 13.488 1.00 92.88 115 ALA A O 1
ATOM 855 N N . ARG A 1 116 ? -13.849 5.140 14.079 1.00 93.31 116 ARG A N 1
ATOM 856 C CA . ARG A 1 116 ? -13.453 5.797 12.836 1.00 93.31 116 ARG A CA 1
ATOM 857 C C . ARG A 1 116 ? -12.131 5.211 12.379 1.00 93.31 116 ARG A C 1
ATOM 859 O O . ARG A 1 116 ? -11.198 5.091 13.166 1.00 93.31 116 ARG A O 1
ATOM 866 N N . VAL A 1 117 ? -12.064 4.891 11.095 1.00 94.56 117 VAL A N 1
ATOM 867 C CA . VAL A 1 117 ? -10.857 4.394 10.440 1.00 94.56 117 VAL A CA 1
ATOM 868 C C . VAL A 1 117 ? -10.560 5.299 9.256 1.00 94.56 117 VAL A C 1
ATOM 870 O O . VAL A 1 117 ? -11.468 5.645 8.499 1.00 94.56 117 VAL A O 1
ATOM 873 N N . SER A 1 118 ? -9.306 5.710 9.114 1.00 93.06 118 SER A N 1
ATOM 874 C CA . SER A 1 118 ? -8.829 6.520 7.992 1.00 93.06 118 SER A CA 1
ATOM 875 C C . SER A 1 118 ? -7.516 5.959 7.443 1.00 93.06 118 SER A C 1
ATOM 877 O O . SER A 1 118 ? -6.846 5.198 8.146 1.00 93.06 118 SER A O 1
ATOM 879 N N . PRO A 1 119 ? -7.102 6.345 6.222 1.00 93.94 119 PRO A N 1
ATOM 880 C CA . PRO A 1 119 ? -5.741 6.097 5.759 1.00 93.94 119 PRO A CA 1
ATOM 881 C C . PRO A 1 119 ? -4.726 6.636 6.775 1.00 93.94 119 PRO A C 1
ATOM 883 O O . PRO A 1 119 ? -4.941 7.701 7.362 1.00 93.94 119 PRO A O 1
ATOM 886 N N . GLY A 1 120 ? -3.648 5.890 7.024 1.00 89.50 120 GLY A N 1
ATOM 887 C CA . GLY A 1 120 ? -2.679 6.267 8.055 1.00 89.50 120 GLY A CA 1
ATOM 888 C C . GLY A 1 120 ? -1.649 7.307 7.613 1.00 89.50 120 GLY A C 1
ATOM 889 O O . GLY A 1 120 ? -1.139 8.055 8.443 1.00 89.50 120 GLY A O 1
ATOM 890 N N . ALA A 1 121 ? -1.368 7.373 6.313 1.00 81.00 121 ALA A N 1
ATOM 891 C CA . ALA A 1 121 ? -0.292 8.175 5.734 1.00 81.00 121 ALA A CA 1
ATOM 892 C C . ALA A 1 121 ? -0.704 9.583 5.247 1.00 81.00 121 ALA A C 1
ATOM 894 O O . ALA A 1 121 ? 0.149 10.292 4.712 1.00 81.00 121 ALA A O 1
ATOM 895 N N . GLY A 1 122 ? -1.959 10.001 5.473 1.00 59.66 122 GLY A N 1
ATOM 896 C CA . GLY A 1 122 ? -2.516 11.271 4.978 1.00 59.66 122 GLY A CA 1
ATOM 897 C C . GLY A 1 122 ? -3.329 11.119 3.702 1.00 59.66 122 GLY A C 1
ATOM 898 O O . GLY A 1 122 ? -2.842 10.455 2.762 1.00 59.66 122 GLY A O 1
#

Radius of gyration: 20.27 Å; chains: 1; bounding box: 71×26×45 Å

Foldseek 3Di:
DDPPPDPPPPCPPQQQDFDPQLVVVLVVLVVVQPFAFKWKDLAPPGDTDGHHLCRLDPNVLSVVLVVLSVVLSSLSGTDDDPVSNVVSVVVNVVSSVVSQVVSQVVVADPPRPGMDMDGRPD

Sequence (122 aa):
MSIADTANSADRPAWLALDKLGVLIALIAAAGAVLPFALFRANRIVLGEPRSLLDALPGFPSGVLIGIVLVGFLAALLRFPIRAKLVAGFLVLTILFVFVGWSGSYLTPEGDTFARVSPGAG

pLDDT: mean 88.67, std 12.09, range [47.38, 97.81]